Protein AF-A0A353B153-F1 (afdb_monomer)

Foldseek 3Di:
DVVLVVLLVVLVVCCVPDVVVSVVSVVVSVVVVCCVPVCVPVVVVVVVVVCVVCVVVVVVVVCCVVVCCCVVPVVVVVVVCVVVVNDPVPPPDDVDPDPDDDPDPDDPPVVVVPPD

Sequence (116 aa):
FSLAVLLALIGWALQAASPAAALVLWAVSTAQLAVYYLLPQSRILIIRGWQFVTYPIAWLVGHILFGGVFCLILLPISLVMRLIGYDPLRLRRGARTTNWQDRQKSRSVESYFRQY

Structure (mmCIF, N/CA/C/O backbone):
data_AF-A0A353B153-F1
#
_entry.id   AF-A0A353B153-F1
#
loop_
_atom_site.group_PDB
_atom_site.id
_atom_site.type_symbol
_atom_site.label_atom_id
_atom_site.label_alt_id
_atom_site.label_comp_id
_atom_site.label_asym_id
_atom_site.label_entity_id
_atom_site.label_seq_id
_atom_site.pdbx_PDB_ins_code
_atom_site.Cartn_x
_atom_site.Cartn_y
_atom_site.Cartn_z
_atom_site.occupancy
_atom_site.B_iso_or_equiv
_atom_site.auth_seq_id
_atom_site.auth_comp_id
_atom_site.auth_asym_id
_atom_site.auth_atom_id
_atom_site.pdbx_PDB_model_num
ATOM 1 N N . PHE A 1 1 ? 5.039 -10.737 -19.585 1.00 52.06 1 PHE A N 1
ATOM 2 C CA . PHE A 1 1 ? 4.023 -11.518 -20.319 1.00 52.06 1 PHE A CA 1
ATOM 3 C C . PHE A 1 1 ? 2.947 -10.631 -20.952 1.00 52.06 1 PHE A C 1
ATOM 5 O O . PHE A 1 1 ? 2.768 -10.733 -22.154 1.00 52.06 1 PHE A O 1
ATOM 12 N N . SER A 1 2 ? 2.308 -9.703 -20.225 1.00 63.50 2 SER A N 1
ATOM 13 C CA . SER A 1 2 ? 1.251 -8.818 -20.765 1.00 63.50 2 SER A CA 1
ATOM 14 C C . SER A 1 2 ? 1.679 -7.909 -21.934 1.00 63.50 2 SER A C 1
ATOM 16 O O . SER A 1 2 ? 0.951 -7.804 -22.914 1.00 63.50 2 SER A O 1
ATOM 18 N N . LEU A 1 3 ? 2.874 -7.305 -21.884 1.00 66.12 3 LEU A N 1
ATOM 19 C CA . LEU A 1 3 ? 3.362 -6.398 -22.941 1.00 66.12 3 LEU A CA 1
ATOM 20 C C . LEU A 1 3 ? 3.624 -7.112 -24.284 1.00 66.12 3 LEU A C 1
ATOM 22 O O . LEU A 1 3 ? 3.332 -6.570 -25.341 1.00 66.12 3 LEU A O 1
ATOM 26 N N . ALA A 1 4 ? 4.142 -8.344 -24.245 1.00 61.62 4 ALA A N 1
ATOM 27 C CA . ALA A 1 4 ? 4.434 -9.129 -25.448 1.00 61.62 4 ALA A CA 1
ATOM 28 C C . ALA A 1 4 ? 3.151 -9.585 -26.162 1.00 61.62 4 ALA A C 1
ATOM 30 O O . ALA A 1 4 ? 3.090 -9.576 -27.385 1.00 61.62 4 ALA A O 1
ATOM 31 N N . VAL A 1 5 ? 2.108 -9.923 -25.395 1.00 72.56 5 VAL A N 1
ATOM 32 C CA . VAL A 1 5 ? 0.787 -10.269 -25.943 1.00 72.56 5 VAL A CA 1
ATOM 33 C C . VAL A 1 5 ? 0.142 -9.051 -26.605 1.00 72.56 5 VAL A C 1
ATOM 35 O O . VAL A 1 5 ? -0.399 -9.167 -27.700 1.00 72.56 5 VAL A O 1
ATOM 38 N N . LEU A 1 6 ? 0.258 -7.870 -25.990 1.00 71.31 6 LEU A N 1
ATOM 39 C CA . LEU A 1 6 ? -0.282 -6.632 -26.554 1.00 71.31 6 LEU A CA 1
ATOM 40 C C . LEU A 1 6 ? 0.402 -6.261 -27.883 1.00 71.31 6 LEU A C 1
ATOM 42 O O . LEU A 1 6 ? -0.275 -5.940 -28.856 1.00 71.31 6 LEU A O 1
ATOM 46 N N . LEU A 1 7 ? 1.733 -6.371 -27.952 1.00 66.62 7 LEU A N 1
ATOM 47 C CA . LEU A 1 7 ? 2.500 -6.104 -29.175 1.00 66.62 7 LEU A CA 1
ATOM 48 C C . LEU A 1 7 ? 2.223 -7.131 -30.285 1.00 66.62 7 LEU A C 1
ATOM 50 O O . LEU A 1 7 ? 2.109 -6.744 -31.446 1.00 66.62 7 LEU A O 1
ATOM 54 N N . ALA A 1 8 ? 2.039 -8.410 -29.942 1.00 65.50 8 ALA A N 1
ATOM 55 C CA . ALA A 1 8 ? 1.674 -9.451 -30.906 1.00 65.50 8 ALA A CA 1
ATOM 56 C C . ALA A 1 8 ? 0.271 -9.232 -31.505 1.00 65.50 8 ALA A C 1
ATOM 58 O O . ALA A 1 8 ? 0.077 -9.411 -32.707 1.00 65.50 8 ALA A O 1
ATOM 59 N N . LEU A 1 9 ? -0.698 -8.788 -30.696 1.00 71.56 9 LEU A N 1
ATOM 60 C CA . LEU A 1 9 ? -2.052 -8.469 -31.165 1.00 71.56 9 LEU A CA 1
ATOM 61 C C . LEU A 1 9 ? -2.073 -7.234 -32.079 1.00 71.56 9 LEU A C 1
ATOM 63 O O . LEU A 1 9 ? -2.755 -7.241 -33.103 1.00 71.56 9 LEU A O 1
ATOM 67 N N . ILE A 1 10 ? -1.284 -6.204 -31.757 1.00 65.88 10 ILE A N 1
ATOM 68 C CA . ILE A 1 10 ? -1.123 -5.013 -32.608 1.00 65.88 10 ILE A CA 1
ATOM 69 C C . ILE A 1 10 ? -0.415 -5.377 -33.923 1.00 65.88 10 ILE A C 1
ATOM 71 O O . ILE A 1 10 ? -0.838 -4.941 -34.993 1.00 65.88 10 ILE A O 1
ATOM 75 N N . GLY A 1 11 ? 0.621 -6.221 -33.866 1.00 58.94 11 GLY A N 1
ATOM 76 C CA . GLY A 1 11 ? 1.316 -6.732 -35.049 1.00 58.94 11 GLY A CA 1
ATOM 77 C C . GLY A 1 11 ? 0.402 -7.545 -35.967 1.00 58.94 11 GLY A C 1
ATOM 78 O O . GLY A 1 11 ? 0.456 -7.369 -37.181 1.00 58.94 11 GLY A O 1
ATOM 79 N N . TRP A 1 12 ? -0.483 -8.374 -35.402 1.00 65.69 12 TRP A N 1
ATOM 80 C CA . TRP A 1 12 ? -1.498 -9.115 -36.159 1.00 65.69 12 TRP A CA 1
ATOM 81 C C . TRP A 1 12 ? -2.505 -8.184 -36.852 1.00 65.69 12 TRP A C 1
ATOM 83 O O . TRP A 1 12 ? -2.780 -8.362 -38.037 1.00 65.69 12 TRP A O 1
ATOM 93 N N . ALA A 1 13 ? -2.987 -7.151 -36.154 1.00 66.69 13 ALA A N 1
ATOM 94 C CA . ALA A 1 13 ? -3.940 -6.184 -36.702 1.00 66.69 13 ALA A CA 1
ATOM 95 C C . ALA A 1 13 ? -3.350 -5.307 -37.826 1.00 66.69 13 ALA A C 1
ATOM 97 O O . ALA A 1 13 ? -4.068 -4.911 -38.742 1.00 66.69 13 ALA A O 1
ATOM 98 N N . LEU A 1 14 ? -2.044 -5.017 -37.788 1.00 58.16 14 LEU A N 1
ATOM 99 C CA . LEU A 1 14 ? -1.373 -4.154 -38.770 1.00 58.16 14 LEU A CA 1
ATOM 100 C C . LEU A 1 14 ? -0.808 -4.902 -39.993 1.00 58.16 14 LEU A C 1
ATOM 102 O O . LEU A 1 14 ? -0.346 -4.246 -40.932 1.00 58.16 14 LEU A O 1
ATOM 106 N N . GLN A 1 15 ? -0.887 -6.242 -40.041 1.00 57.81 15 GLN A N 1
ATOM 107 C CA . GLN A 1 15 ? -0.393 -7.034 -41.184 1.00 57.81 15 GLN A CA 1
ATOM 108 C C . GLN A 1 15 ? -1.081 -6.685 -42.509 1.00 57.81 15 GLN A C 1
ATOM 110 O O . GLN A 1 15 ? -0.457 -6.778 -43.561 1.00 57.81 15 GLN A O 1
ATOM 115 N N . ALA A 1 16 ? -2.342 -6.246 -42.462 1.00 58.31 16 ALA A N 1
ATOM 116 C CA . ALA A 1 16 ? -3.097 -5.859 -43.652 1.00 58.31 16 ALA A CA 1
ATOM 117 C C . ALA A 1 16 ? -2.712 -4.471 -44.205 1.00 58.31 16 ALA A C 1
ATOM 119 O O . ALA A 1 16 ? -2.997 -4.184 -45.363 1.00 58.31 16 ALA A O 1
ATOM 120 N N . ALA A 1 17 ? -2.071 -3.612 -43.399 1.00 59.72 17 ALA A N 1
ATOM 121 C CA . ALA A 1 17 ? -1.784 -2.221 -43.762 1.00 59.72 17 ALA A CA 1
ATOM 122 C C . ALA A 1 17 ? -0.335 -1.997 -44.221 1.00 59.72 17 ALA A C 1
ATOM 124 O O . ALA A 1 17 ? -0.094 -1.217 -45.139 1.00 59.72 17 ALA A O 1
ATOM 125 N N . SER A 1 18 ? 0.648 -2.657 -43.595 1.00 64.69 18 SER A N 1
ATOM 126 C CA . SER A 1 18 ? 2.048 -2.565 -44.030 1.00 64.69 18 SER A CA 1
ATOM 127 C C . SER A 1 18 ? 2.878 -3.774 -43.561 1.00 64.69 18 SER A C 1
ATOM 129 O O . SER A 1 18 ? 3.181 -3.902 -42.371 1.00 64.69 18 SER A O 1
ATOM 131 N N . PRO A 1 19 ? 3.307 -4.664 -44.475 1.00 68.44 19 PRO A N 1
ATOM 132 C CA . PRO A 1 19 ? 3.999 -5.900 -44.101 1.00 68.44 19 PRO A CA 1
ATOM 133 C C . PRO A 1 19 ? 5.370 -5.639 -43.455 1.00 68.44 19 PRO A C 1
ATOM 135 O O . PRO A 1 19 ? 5.798 -6.395 -42.586 1.00 68.44 19 PRO A O 1
ATOM 138 N N . ALA A 1 20 ? 6.037 -4.534 -43.808 1.00 70.75 20 ALA A N 1
ATOM 139 C CA . ALA A 1 20 ? 7.321 -4.146 -43.224 1.00 70.75 20 ALA A CA 1
ATOM 140 C C . ALA A 1 20 ? 7.207 -3.752 -41.738 1.00 70.75 20 ALA A C 1
ATOM 142 O O . ALA A 1 20 ? 8.032 -4.170 -40.927 1.00 70.75 20 ALA A O 1
ATOM 143 N N . ALA A 1 21 ? 6.168 -3.000 -41.355 1.00 64.12 21 ALA A N 1
ATOM 144 C CA . ALA A 1 21 ? 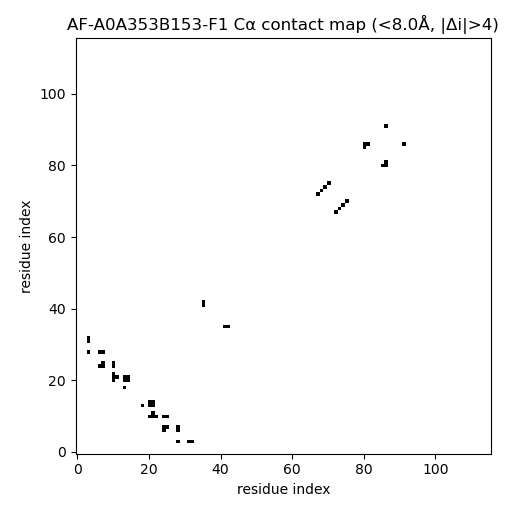5.951 -2.613 -39.960 1.00 64.12 21 ALA A CA 1
ATOM 145 C C . ALA A 1 21 ? 5.573 -3.824 -39.096 1.00 64.12 21 ALA A C 1
ATOM 147 O O . ALA A 1 21 ? 6.058 -3.961 -37.972 1.00 64.12 21 ALA A O 1
ATOM 148 N N . ALA A 1 22 ? 4.770 -4.743 -39.640 1.00 63.00 22 ALA A N 1
ATOM 149 C CA . ALA A 1 22 ? 4.447 -5.997 -38.973 1.00 63.00 22 ALA A CA 1
ATOM 150 C C . ALA A 1 22 ? 5.703 -6.838 -38.695 1.00 63.00 22 ALA A C 1
ATOM 152 O O . ALA A 1 22 ? 5.865 -7.341 -37.586 1.00 63.00 22 ALA A O 1
ATOM 153 N N . LEU A 1 23 ? 6.623 -6.948 -39.658 1.00 73.69 23 LEU A N 1
ATOM 154 C CA . LEU A 1 23 ? 7.845 -7.746 -39.514 1.00 73.69 23 LEU A CA 1
ATOM 155 C C . LEU A 1 23 ? 8.786 -7.172 -38.442 1.00 73.69 23 LEU A C 1
ATOM 157 O O . LEU A 1 23 ? 9.328 -7.926 -37.634 1.00 73.69 23 LEU A O 1
ATOM 161 N N . VAL A 1 24 ? 8.902 -5.842 -38.360 1.00 75.38 24 VAL A N 1
ATOM 162 C CA . VAL A 1 24 ? 9.634 -5.163 -37.275 1.00 75.38 24 VAL A CA 1
ATOM 163 C C . VAL A 1 24 ? 8.979 -5.435 -35.918 1.00 75.38 24 VAL A C 1
ATOM 165 O O . VAL A 1 24 ? 9.671 -5.783 -34.963 1.00 75.38 24 VAL A O 1
ATOM 168 N N . LEU A 1 25 ? 7.650 -5.349 -35.819 1.00 71.06 25 LEU A N 1
ATOM 169 C CA . LEU A 1 25 ? 6.925 -5.619 -34.572 1.00 71.06 25 LEU A CA 1
ATOM 170 C C . LEU A 1 25 ? 7.035 -7.088 -34.127 1.00 71.06 25 LEU A C 1
ATOM 172 O O . LEU A 1 25 ?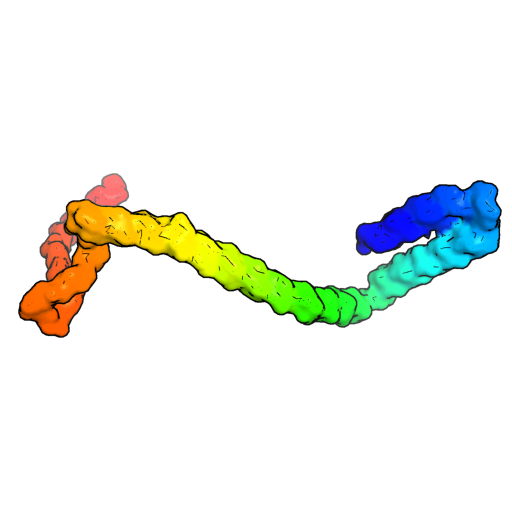 7.201 -7.357 -32.933 1.00 71.06 25 LEU A O 1
ATOM 176 N N . TRP A 1 26 ? 7.010 -8.036 -35.067 1.00 74.69 26 TRP A N 1
ATOM 177 C CA . TRP A 1 26 ? 7.264 -9.454 -34.799 1.00 74.69 26 TRP A CA 1
ATOM 178 C C . TRP A 1 26 ? 8.706 -9.695 -34.347 1.00 74.69 26 TRP A C 1
ATOM 180 O O . TRP A 1 26 ? 8.920 -10.390 -33.350 1.00 74.69 26 TRP A O 1
ATOM 190 N N . ALA A 1 27 ? 9.693 -9.082 -35.005 1.00 77.81 27 ALA A N 1
ATOM 191 C CA . ALA A 1 27 ? 11.098 -9.192 -34.619 1.00 77.81 27 ALA A CA 1
ATOM 192 C C . ALA A 1 27 ? 11.341 -8.637 -33.208 1.00 77.81 27 ALA A C 1
ATOM 194 O O . ALA A 1 27 ? 11.971 -9.301 -32.386 1.00 77.81 27 ALA A O 1
ATOM 195 N N . VAL A 1 28 ? 10.764 -7.475 -32.887 1.00 74.88 28 VAL A N 1
ATOM 196 C CA . VAL A 1 28 ? 10.854 -6.854 -31.556 1.00 74.88 28 VAL A CA 1
ATOM 197 C C . VAL A 1 28 ? 10.169 -7.717 -30.494 1.00 74.88 28 VAL A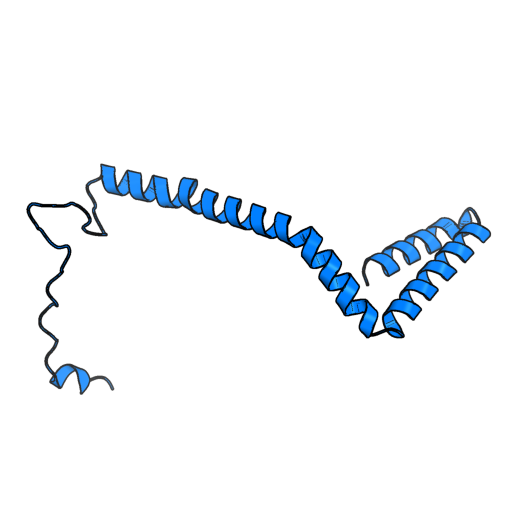 C 1
ATOM 199 O O . VAL A 1 28 ? 10.742 -7.945 -29.431 1.00 74.88 28 VAL A O 1
ATOM 202 N N . SER A 1 29 ? 8.986 -8.264 -30.782 1.00 69.44 29 SER A N 1
ATOM 203 C CA . SER A 1 29 ? 8.256 -9.129 -29.841 1.00 69.44 29 SER A CA 1
ATOM 204 C C . SER A 1 29 ? 9.003 -10.436 -29.557 1.00 69.44 29 SER A C 1
ATOM 206 O O . SER A 1 29 ? 9.082 -10.879 -28.408 1.00 69.44 29 SER A O 1
ATOM 208 N N . THR A 1 30 ? 9.602 -11.029 -30.590 1.00 74.31 30 THR A N 1
ATOM 209 C CA . THR A 1 30 ? 10.366 -12.278 -30.474 1.00 74.31 30 THR A CA 1
ATOM 210 C C . THR A 1 30 ? 11.701 -12.044 -29.770 1.00 74.31 30 THR A C 1
ATOM 212 O O . THR A 1 30 ? 12.064 -12.813 -28.883 1.00 74.31 30 THR A O 1
ATOM 215 N N . ALA A 1 31 ? 12.395 -10.945 -30.080 1.00 76.88 31 ALA A N 1
ATOM 216 C CA . ALA A 1 31 ? 13.620 -10.545 -29.391 1.00 76.88 31 ALA A CA 1
ATOM 217 C C . ALA A 1 31 ? 13.362 -10.254 -27.905 1.00 76.88 31 ALA A C 1
ATOM 219 O O . ALA A 1 31 ? 14.110 -10.718 -27.049 1.00 76.88 31 ALA A O 1
ATOM 220 N N . GLN A 1 32 ? 12.262 -9.571 -27.578 1.00 67.50 32 GLN A N 1
ATOM 221 C CA . GLN A 1 32 ? 11.838 -9.325 -26.199 1.00 67.50 32 GLN A CA 1
ATOM 222 C C . GLN A 1 32 ? 11.576 -10.639 -25.445 1.00 67.50 32 GLN A C 1
ATOM 224 O O . GLN A 1 32 ? 12.006 -10.793 -24.300 1.00 67.50 32 GLN A O 1
ATOM 229 N N . LEU A 1 33 ? 10.891 -11.601 -26.075 1.00 70.50 33 LEU A N 1
ATOM 230 C CA . LEU A 1 33 ? 10.613 -12.910 -25.481 1.00 70.50 33 LEU A CA 1
ATOM 231 C C . LEU A 1 33 ? 11.898 -13.733 -25.303 1.00 70.50 33 LEU A C 1
ATOM 233 O O . LEU A 1 33 ? 12.089 -14.347 -24.254 1.00 70.50 33 LEU A O 1
ATOM 237 N N . ALA A 1 34 ? 12.804 -13.691 -26.280 1.00 72.38 34 ALA A N 1
ATOM 238 C CA . ALA A 1 34 ? 14.103 -14.350 -26.216 1.00 72.38 34 ALA A CA 1
ATOM 239 C C . ALA A 1 34 ? 14.981 -13.756 -25.105 1.00 72.38 34 ALA A C 1
ATOM 241 O O . ALA A 1 34 ? 15.492 -14.499 -24.275 1.00 72.38 34 ALA A O 1
ATOM 242 N N . VAL A 1 35 ? 15.081 -12.429 -25.003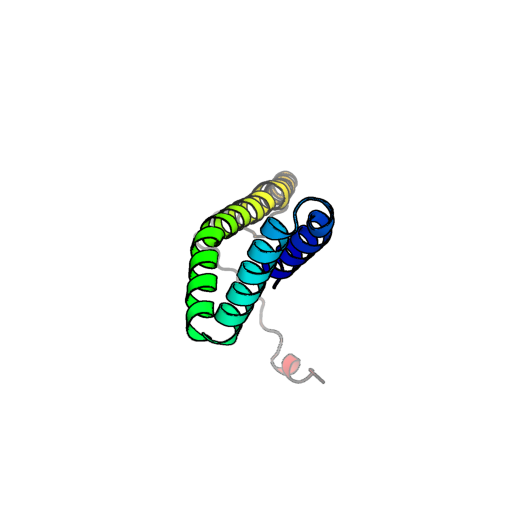 1.00 69.00 35 VAL A N 1
ATOM 243 C CA . VAL A 1 35 ? 15.784 -11.740 -23.905 1.00 69.00 35 VAL A CA 1
ATOM 244 C C . VAL A 1 35 ? 15.162 -12.093 -22.552 1.00 69.00 35 VAL A C 1
ATOM 246 O O . VAL A 1 35 ? 15.882 -12.347 -21.585 1.00 69.00 35 VAL A O 1
ATOM 249 N N . TYR A 1 36 ? 13.831 -12.178 -22.481 1.00 67.12 36 TYR A N 1
ATOM 250 C CA . TYR A 1 36 ? 13.119 -12.571 -21.268 1.00 67.12 36 TYR A CA 1
ATOM 251 C C . TYR A 1 36 ? 13.403 -14.025 -20.859 1.00 67.12 36 TYR A C 1
ATOM 253 O O . TYR A 1 36 ? 13.534 -14.301 -19.665 1.00 67.12 36 TYR A O 1
ATOM 261 N N . TYR A 1 37 ? 13.501 -14.965 -21.805 1.00 68.06 37 TYR A N 1
ATOM 262 C CA . TYR A 1 37 ? 13.747 -16.387 -21.524 1.00 68.06 37 TYR A CA 1
ATOM 263 C C . TYR A 1 37 ? 15.226 -16.750 -21.344 1.00 68.06 37 TYR A C 1
ATOM 265 O O . TYR A 1 37 ? 15.528 -17.573 -20.483 1.00 68.06 37 TYR A O 1
ATOM 273 N N . LEU A 1 38 ? 16.134 -16.125 -22.094 1.00 69.88 38 LEU A N 1
ATOM 274 C CA . LEU A 1 38 ? 17.553 -16.494 -22.145 1.00 69.88 38 LEU A CA 1
ATOM 275 C C . LEU A 1 38 ? 18.407 -15.801 -21.077 1.00 69.88 38 LEU A C 1
ATOM 277 O O . LEU A 1 38 ? 19.458 -16.321 -20.714 1.00 69.88 38 LEU A O 1
ATOM 281 N N . LEU A 1 39 ? 17.966 -14.660 -20.536 1.00 64.94 39 LEU A N 1
ATOM 282 C CA . LEU A 1 39 ? 18.693 -13.928 -19.495 1.00 64.94 39 LEU A CA 1
ATOM 283 C C . LEU A 1 39 ? 17.908 -13.946 -18.171 1.00 64.94 39 LEU A C 1
ATOM 285 O O . LEU A 1 39 ? 17.208 -12.987 -17.847 1.00 64.94 39 LEU A O 1
ATOM 289 N N . PRO A 1 40 ? 18.019 -15.009 -17.349 1.00 63.59 40 PRO A N 1
ATOM 290 C CA . PRO A 1 40 ? 17.316 -15.089 -16.065 1.00 63.59 40 PRO A CA 1
ATOM 291 C C . PRO A 1 40 ? 17.737 -13.983 -15.079 1.00 63.59 40 PRO A C 1
ATOM 293 O O . PRO A 1 40 ? 16.937 -13.575 -14.239 1.00 63.59 40 PRO A O 1
ATOM 296 N N . GLN A 1 41 ? 18.954 -13.442 -15.214 1.00 65.94 41 GLN A N 1
ATOM 297 C CA . GLN A 1 41 ? 19.472 -12.364 -14.363 1.00 65.94 41 GLN A CA 1
ATOM 298 C C . GLN A 1 41 ? 18.839 -10.986 -14.645 1.00 65.94 41 GLN A C 1
ATOM 300 O O . GLN A 1 41 ? 18.699 -10.185 -13.719 1.00 65.94 41 GLN A O 1
ATOM 305 N N . SER A 1 42 ? 18.386 -10.700 -15.875 1.00 65.56 42 SER A N 1
ATOM 306 C CA . SER A 1 42 ? 17.784 -9.396 -16.221 1.00 65.56 42 SER A CA 1
ATOM 307 C C . SER A 1 42 ? 16.385 -9.214 -15.618 1.00 65.56 42 SER A C 1
ATOM 309 O O . SER A 1 42 ? 15.961 -8.092 -15.330 1.00 65.56 42 SER A O 1
ATOM 311 N N . ARG A 1 43 ? 15.688 -10.323 -15.336 1.00 70.25 43 ARG A N 1
ATOM 312 C CA . ARG A 1 43 ? 14.348 -10.336 -14.727 1.00 70.25 43 ARG A CA 1
ATOM 313 C C . ARG A 1 43 ? 14.329 -9.646 -13.366 1.00 70.25 43 ARG A C 1
ATOM 315 O O . ARG A 1 43 ? 13.411 -8.884 -13.078 1.00 70.25 43 ARG A O 1
ATOM 322 N N . ILE A 1 44 ? 15.356 -9.884 -12.548 1.00 75.81 44 ILE A N 1
ATOM 323 C CA . ILE A 1 44 ? 15.454 -9.318 -11.198 1.00 75.81 44 ILE A CA 1
ATOM 324 C C . ILE A 1 44 ? 15.636 -7.799 -11.263 1.00 75.81 44 ILE A C 1
ATOM 326 O O . ILE A 1 44 ? 15.010 -7.086 -10.486 1.00 75.81 44 ILE A O 1
ATOM 330 N N . LEU A 1 45 ? 16.438 -7.290 -12.201 1.00 77.69 45 LEU A N 1
ATOM 331 C CA . LEU A 1 45 ? 16.660 -5.849 -12.356 1.00 77.69 45 LEU A CA 1
ATOM 332 C C . LEU A 1 45 ? 15.404 -5.123 -12.841 1.00 77.69 45 LEU A C 1
ATOM 334 O O . LEU A 1 45 ? 15.062 -4.078 -12.297 1.00 77.69 45 LEU A O 1
ATOM 338 N N . ILE A 1 46 ? 14.684 -5.702 -13.804 1.00 79.69 46 ILE A N 1
ATOM 339 C CA . ILE A 1 46 ? 13.428 -5.133 -14.312 1.00 79.69 46 ILE A CA 1
ATOM 340 C C . ILE A 1 46 ? 12.375 -5.090 -13.203 1.00 79.69 46 ILE A C 1
ATOM 342 O O . ILE A 1 46 ? 11.736 -4.059 -12.998 1.00 79.69 46 ILE A O 1
ATOM 346 N N . ILE A 1 47 ? 12.220 -6.186 -12.453 1.00 83.12 47 ILE A N 1
ATOM 347 C CA . ILE A 1 47 ? 11.272 -6.241 -11.335 1.00 83.12 47 ILE A CA 1
ATOM 348 C C . ILE A 1 47 ? 11.668 -5.235 -10.256 1.00 83.12 47 ILE A C 1
ATOM 350 O O . ILE A 1 47 ? 10.809 -4.493 -9.795 1.00 83.12 47 ILE A O 1
ATOM 354 N N . ARG A 1 48 ? 12.950 -5.152 -9.889 1.00 85.06 48 ARG A N 1
ATOM 355 C CA . ARG A 1 48 ? 13.428 -4.188 -8.886 1.00 85.06 48 ARG A CA 1
ATOM 356 C C . ARG A 1 48 ? 13.238 -2.742 -9.332 1.00 85.06 48 ARG A C 1
ATOM 358 O O . ARG A 1 48 ? 12.802 -1.927 -8.529 1.00 85.06 48 ARG A O 1
ATOM 365 N N . GLY A 1 49 ? 13.514 -2.429 -10.597 1.00 88.06 49 GLY A N 1
ATOM 366 C CA . GLY A 1 49 ? 13.268 -1.101 -11.160 1.00 88.06 49 GLY A CA 1
ATOM 367 C C . GLY A 1 49 ? 11.784 -0.744 -11.119 1.00 88.06 49 GLY A C 1
ATOM 368 O O . GLY A 1 49 ? 11.412 0.331 -10.655 1.00 88.06 49 GLY A O 1
ATOM 369 N N . TRP A 1 50 ? 10.919 -1.682 -11.505 1.00 87.69 50 TRP A N 1
ATOM 370 C CA . TRP A 1 50 ? 9.473 -1.497 -11.424 1.00 87.69 50 TRP A CA 1
ATOM 371 C C . TRP A 1 50 ? 8.977 -1.344 -9.982 1.00 87.69 50 TRP A C 1
ATOM 373 O O . TRP A 1 50 ? 8.160 -0.473 -9.690 1.00 87.69 50 TRP A O 1
ATOM 383 N N . GLN A 1 51 ? 9.500 -2.148 -9.056 1.00 90.19 51 GLN A N 1
ATOM 384 C CA . GLN A 1 51 ? 9.207 -2.036 -7.628 1.00 90.19 51 GLN A CA 1
ATOM 385 C C . GLN A 1 51 ? 9.632 -0.678 -7.078 1.00 90.19 51 GLN A C 1
ATOM 387 O O . GLN A 1 51 ? 8.862 -0.070 -6.350 1.00 90.19 51 GLN A O 1
ATOM 392 N N . PHE A 1 52 ? 10.79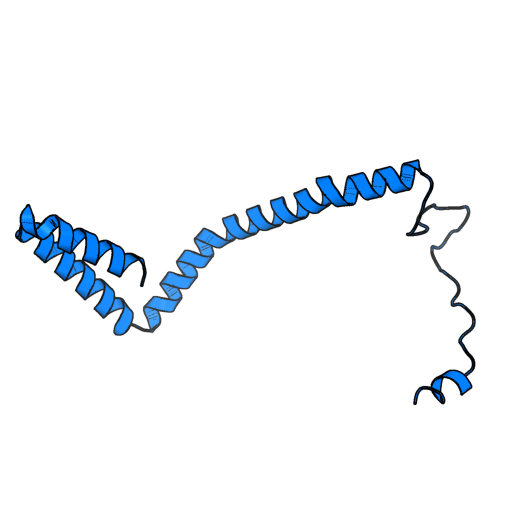5 -0.159 -7.467 1.00 92.81 52 PHE A N 1
ATOM 393 C CA . PHE A 1 52 ? 11.254 1.161 -7.040 1.00 92.81 52 PHE A CA 1
ATOM 394 C C . PHE A 1 52 ? 10.310 2.285 -7.491 1.00 92.81 52 PHE A C 1
ATOM 396 O O . PHE A 1 52 ? 9.991 3.174 -6.706 1.00 92.81 52 PHE A O 1
ATOM 403 N N . VAL A 1 53 ? 9.808 2.218 -8.728 1.00 92.69 53 VAL A N 1
ATOM 404 C CA . VAL A 1 53 ? 8.870 3.217 -9.272 1.00 92.69 53 VAL A CA 1
ATOM 405 C C . VAL A 1 53 ? 7.481 3.100 -8.640 1.00 92.69 53 VAL A C 1
ATOM 407 O O . VAL A 1 53 ? 6.845 4.106 -8.335 1.00 92.69 53 VAL A O 1
ATOM 410 N N . THR A 1 54 ? 6.996 1.877 -8.429 1.00 93.75 54 THR A N 1
ATOM 411 C CA . THR A 1 54 ? 5.660 1.624 -7.861 1.00 93.75 54 THR A CA 1
ATOM 412 C C . THR A 1 54 ? 5.605 1.765 -6.341 1.00 93.75 54 THR A C 1
ATOM 414 O O . THR A 1 54 ? 4.541 2.054 -5.796 1.00 93.75 54 THR A O 1
ATOM 417 N N . TYR A 1 55 ? 6.733 1.614 -5.646 1.00 95.06 55 TYR A N 1
ATOM 418 C CA . TYR A 1 55 ? 6.833 1.734 -4.193 1.00 95.06 55 TYR A CA 1
ATOM 419 C C . TYR A 1 55 ? 6.254 3.042 -3.627 1.00 95.06 55 TYR A C 1
ATOM 421 O O . TYR A 1 55 ? 5.408 2.950 -2.738 1.00 95.06 55 TYR A O 1
ATOM 429 N N . PRO A 1 56 ? 6.615 4.249 -4.112 1.00 95.69 56 PRO A N 1
ATOM 430 C CA . PRO A 1 56 ? 6.052 5.492 -3.582 1.00 95.69 56 PRO A CA 1
ATOM 431 C C . PRO A 1 56 ? 4.533 5.582 -3.777 1.00 95.69 56 PRO A C 1
ATOM 433 O O . PRO A 1 56 ? 3.841 6.123 -2.918 1.00 95.69 56 PRO A O 1
ATOM 436 N N . ILE A 1 57 ? 3.999 5.004 -4.857 1.00 95.25 57 ILE A N 1
ATOM 437 C CA . ILE A 1 57 ? 2.552 4.940 -5.103 1.00 95.25 57 ILE A CA 1
ATOM 438 C C . ILE A 1 57 ? 1.894 4.027 -4.068 1.00 95.25 57 ILE A C 1
ATOM 440 O O . ILE A 1 57 ? 0.926 4.424 -3.425 1.00 95.25 57 ILE A O 1
ATOM 444 N N . ALA A 1 58 ? 2.437 2.824 -3.869 1.00 94.00 58 ALA A N 1
ATOM 445 C CA . ALA A 1 58 ? 1.927 1.882 -2.878 1.00 94.00 58 ALA A CA 1
ATOM 446 C C . ALA A 1 58 ? 1.999 2.459 -1.455 1.00 94.00 58 ALA A C 1
ATOM 448 O O . ALA A 1 58 ? 1.043 2.337 -0.688 1.00 94.00 58 ALA A O 1
ATOM 449 N N . TRP A 1 59 ? 3.099 3.141 -1.124 1.00 97.25 59 TRP A N 1
ATOM 450 C CA . TRP A 1 59 ? 3.273 3.853 0.138 1.00 97.25 59 TRP A CA 1
ATOM 451 C C . TRP A 1 59 ? 2.197 4.927 0.318 1.00 97.25 59 TRP A C 1
ATOM 453 O O . TRP A 1 59 ? 1.505 4.925 1.337 1.00 97.25 59 TRP A O 1
ATOM 463 N N . LEU A 1 60 ? 2.000 5.791 -0.680 1.00 97.81 60 LEU A N 1
ATOM 464 C CA . LEU A 1 60 ? 1.020 6.874 -0.628 1.00 97.81 60 LEU A CA 1
ATOM 465 C C . LEU A 1 60 ? -0.406 6.334 -0.482 1.00 97.81 60 LEU A C 1
ATOM 467 O O . LEU A 1 60 ? -1.144 6.766 0.401 1.00 97.81 60 LEU A O 1
ATOM 471 N N . VAL A 1 61 ? -0.776 5.353 -1.307 1.00 97.38 61 VAL A N 1
ATOM 472 C CA . VAL A 1 61 ? -2.093 4.707 -1.262 1.00 97.38 61 VAL A CA 1
ATOM 473 C C . VAL A 1 61 ? -2.325 4.052 0.095 1.00 97.38 61 VAL A C 1
ATOM 475 O O . VAL A 1 61 ? -3.396 4.230 0.666 1.00 97.38 61 VAL A O 1
ATOM 478 N N . GLY A 1 62 ? -1.323 3.362 0.648 1.00 96.38 62 GLY A N 1
ATOM 479 C CA . GLY A 1 62 ? -1.401 2.783 1.987 1.00 96.38 62 GLY A CA 1
ATOM 480 C C . GLY A 1 62 ? -1.673 3.841 3.057 1.00 96.38 62 GLY A C 1
ATOM 481 O O . GLY A 1 62 ? -2.601 3.687 3.848 1.00 96.38 62 GLY A O 1
ATOM 482 N N . HIS A 1 63 ? -0.929 4.949 3.049 1.00 96.44 63 HIS A N 1
ATOM 483 C CA . HIS A 1 63 ? -1.112 6.029 4.027 1.00 96.44 63 HIS A CA 1
ATOM 484 C C . HIS A 1 63 ? -2.475 6.708 3.893 1.00 96.44 63 HIS A C 1
ATOM 486 O O . HIS A 1 63 ? -3.115 6.990 4.904 1.00 96.44 63 HIS A O 1
ATOM 492 N N . ILE A 1 64 ? -2.949 6.927 2.665 1.00 98.06 64 ILE A N 1
ATOM 493 C CA . ILE A 1 64 ? -4.272 7.508 2.417 1.00 98.06 64 ILE A CA 1
ATOM 494 C C . ILE A 1 64 ? -5.378 6.549 2.863 1.00 98.06 64 ILE A C 1
ATOM 496 O O . ILE A 1 64 ? -6.327 6.989 3.503 1.00 98.06 64 ILE A O 1
ATOM 500 N N . LEU A 1 65 ? -5.263 5.249 2.577 1.00 97.88 65 LEU A N 1
ATOM 501 C CA . LEU A 1 65 ? -6.246 4.251 3.006 1.00 97.88 65 LEU A CA 1
ATOM 502 C C . LEU A 1 65 ? -6.307 4.147 4.527 1.00 97.88 65 LEU A C 1
ATOM 504 O O . LEU A 1 65 ? -7.384 4.291 5.101 1.00 97.88 65 LEU A O 1
ATOM 508 N N . PHE A 1 66 ? -5.168 3.936 5.189 1.00 97.62 66 PHE A N 1
ATOM 509 C CA . PHE A 1 66 ? -5.135 3.815 6.646 1.00 97.62 66 PHE A CA 1
ATOM 510 C C . PHE A 1 66 ? -5.531 5.122 7.336 1.00 97.62 66 PHE A C 1
ATOM 512 O O . PHE A 1 66 ? -6.323 5.095 8.277 1.00 97.62 66 PHE A O 1
ATOM 519 N N . GLY A 1 67 ? -5.049 6.265 6.842 1.00 97.38 67 GLY A N 1
ATOM 520 C CA . GLY A 1 67 ? -5.443 7.582 7.337 1.00 97.38 67 GLY A CA 1
ATOM 521 C C . GLY A 1 67 ? -6.930 7.859 7.122 1.00 97.38 67 GLY A C 1
ATOM 522 O O . GLY A 1 67 ? -7.604 8.333 8.030 1.00 97.38 67 GLY A O 1
ATOM 523 N N . GLY A 1 68 ? -7.470 7.493 5.960 1.00 97.94 68 GLY A N 1
ATOM 524 C CA . GLY A 1 68 ? -8.887 7.619 5.632 1.00 97.94 68 GLY A CA 1
ATOM 525 C C . GLY A 1 68 ? -9.765 6.748 6.524 1.00 97.94 68 GLY A C 1
ATOM 526 O O . GLY A 1 68 ? -10.707 7.254 7.123 1.00 97.94 68 GLY A O 1
ATOM 527 N N . VAL A 1 69 ? -9.430 5.467 6.691 1.00 97.75 69 VAL A N 1
ATOM 528 C CA . VAL A 1 69 ? -10.142 4.561 7.611 1.00 97.75 69 VAL A CA 1
ATOM 529 C C . VAL A 1 69 ? -10.094 5.099 9.040 1.00 97.75 69 VAL A C 1
ATOM 531 O O . VAL A 1 69 ? -11.120 5.141 9.722 1.00 97.75 69 VAL A O 1
ATOM 534 N N . PHE A 1 70 ? -8.931 5.562 9.498 1.00 96.25 70 PHE A N 1
ATOM 535 C CA . PHE A 1 70 ? -8.810 6.143 10.828 1.00 96.25 70 PHE A CA 1
ATOM 536 C C . PHE A 1 70 ? -9.685 7.394 10.981 1.00 96.25 70 PHE A C 1
ATOM 538 O O . PHE A 1 70 ? -10.495 7.459 11.899 1.00 96.25 70 PHE A O 1
ATOM 545 N N . CYS A 1 71 ? -9.576 8.364 10.075 1.00 96.19 71 CYS A N 1
ATOM 546 C CA . CYS A 1 71 ? -10.256 9.652 10.199 1.00 96.19 71 CYS A CA 1
ATOM 547 C C . CYS A 1 71 ? -11.758 9.599 9.891 1.00 96.19 71 CYS A C 1
ATOM 549 O O . CYS A 1 71 ? -12.515 10.355 10.492 1.00 96.19 71 CYS A O 1
ATOM 551 N N . LEU A 1 72 ? -12.199 8.749 8.962 1.00 97.12 72 LEU A N 1
ATOM 552 C CA . LEU A 1 72 ? -13.594 8.703 8.501 1.00 97.12 72 LEU A CA 1
ATOM 553 C C . LEU A 1 72 ? -14.424 7.62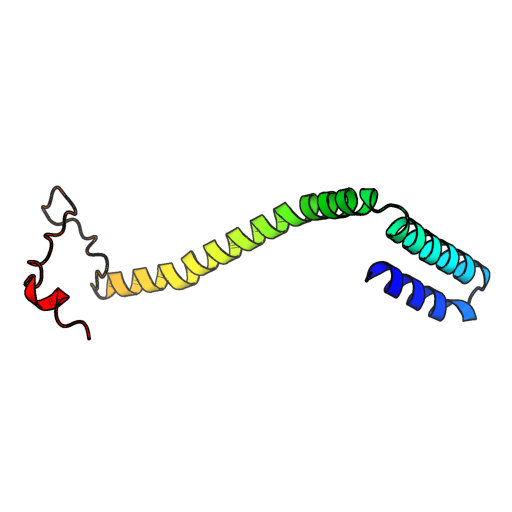1 9.182 1.00 97.12 72 LEU A C 1
ATOM 555 O O . LEU A 1 72 ? -15.647 7.710 9.172 1.00 97.12 72 LEU A O 1
ATOM 559 N N . ILE A 1 73 ? -13.788 6.598 9.755 1.00 95.88 73 ILE A N 1
ATOM 560 C CA . ILE A 1 73 ? -14.498 5.497 10.414 1.00 95.88 73 ILE A CA 1
ATOM 561 C C . ILE A 1 73 ? -14.169 5.505 11.902 1.00 95.88 73 ILE A C 1
ATOM 563 O O . ILE A 1 73 ? -15.043 5.748 12.731 1.00 95.88 73 ILE A O 1
ATOM 567 N N . LEU A 1 74 ? -12.903 5.293 12.264 1.00 95.19 74 LEU A N 1
ATOM 568 C CA . LEU A 1 74 ? -12.535 5.100 13.671 1.00 95.19 74 LEU A CA 1
ATOM 569 C C . LEU A 1 74 ? -12.711 6.371 14.511 1.00 95.19 74 LEU A C 1
ATOM 571 O O . LEU A 1 74 ? -13.206 6.305 15.638 1.00 95.19 74 LEU A O 1
ATOM 575 N N . LEU A 1 75 ? -12.334 7.528 13.972 1.00 94.25 75 LEU A N 1
ATOM 576 C CA . LEU A 1 75 ? -12.410 8.818 14.649 1.00 94.25 75 LEU A CA 1
ATOM 577 C C . LEU A 1 75 ? -13.858 9.261 14.913 1.00 94.25 75 LEU A C 1
ATOM 579 O O . LEU A 1 75 ? -14.140 9.586 16.068 1.00 94.25 75 LEU A O 1
ATOM 583 N N . PRO A 1 76 ? -14.803 9.236 13.950 1.00 94.00 76 PRO A N 1
ATOM 584 C CA . PRO A 1 76 ? -16.191 9.578 14.246 1.00 94.00 76 PRO A CA 1
ATOM 585 C C . PRO A 1 76 ? -16.849 8.568 15.182 1.00 94.00 76 PRO A C 1
ATOM 587 O O . PRO A 1 76 ? -17.578 8.990 16.075 1.00 94.00 76 PRO A O 1
ATOM 590 N N . ILE A 1 77 ? -16.546 7.268 15.068 1.00 94.06 77 ILE A N 1
ATOM 591 C CA . ILE A 1 77 ? -17.024 6.266 16.036 1.00 94.06 77 ILE A CA 1
ATOM 592 C C . ILE A 1 77 ? -16.547 6.632 17.446 1.00 94.06 77 ILE A C 1
ATOM 594 O O . ILE A 1 77 ? -17.352 6.734 18.372 1.00 94.06 77 ILE A O 1
ATOM 598 N N . SER A 1 78 ? -15.253 6.913 17.599 1.00 90.31 78 SER A N 1
ATOM 599 C CA . SER A 1 78 ? -14.668 7.320 18.881 1.00 90.31 78 SER A CA 1
ATOM 600 C C . SER A 1 78 ? -15.285 8.617 19.414 1.00 90.31 78 SER A C 1
ATOM 602 O O . SER A 1 78 ? -15.519 8.746 20.618 1.00 90.31 78 SER A O 1
ATOM 604 N N . LEU A 1 79 ? -15.582 9.576 18.531 1.00 91.06 79 LEU A N 1
ATOM 605 C CA . LEU A 1 79 ? -16.220 10.839 18.893 1.00 91.06 79 LEU A CA 1
ATOM 606 C C . LEU A 1 79 ? -17.661 10.626 19.372 1.00 91.06 79 LEU A C 1
ATOM 608 O O . LEU A 1 79 ? -18.029 11.154 20.418 1.00 91.06 79 LEU A O 1
ATOM 612 N N . VAL A 1 80 ? -18.452 9.815 18.666 1.00 93.06 80 VAL A N 1
ATOM 613 C CA . VAL A 1 80 ? -19.824 9.459 19.063 1.00 93.06 80 VAL A CA 1
ATOM 614 C C . VAL A 1 80 ? -19.826 8.740 20.412 1.00 93.06 80 VAL A C 1
ATOM 616 O O . VAL A 1 80 ? -20.585 9.114 21.304 1.00 93.06 80 VAL A O 1
ATOM 619 N N . MET A 1 81 ? -18.927 7.772 20.617 1.00 90.38 81 MET A N 1
ATOM 620 C CA . MET A 1 81 ? -18.780 7.081 21.906 1.00 90.38 81 MET A CA 1
ATOM 621 C C . MET A 1 81 ? -18.445 8.065 23.034 1.00 90.38 81 MET A C 1
ATOM 623 O O . MET A 1 81 ? -19.053 8.012 24.106 1.00 90.38 81 MET A O 1
ATOM 627 N N . ARG A 1 82 ? -17.548 9.026 22.771 1.00 86.38 82 ARG A N 1
ATOM 628 C CA . ARG A 1 82 ? -17.199 10.085 23.725 1.00 86.38 82 ARG A CA 1
ATOM 629 C C . ARG A 1 82 ? -18.392 10.986 24.056 1.00 86.38 82 ARG A C 1
ATOM 631 O O . ARG A 1 82 ? -18.550 11.325 25.228 1.00 86.38 82 ARG A O 1
ATOM 638 N N . LEU A 1 83 ? -19.213 11.349 23.066 1.00 88.62 83 LEU A N 1
ATOM 639 C CA . LEU A 1 83 ? -20.421 12.164 23.256 1.00 88.62 83 LEU A CA 1
ATOM 640 C C . LEU A 1 83 ? -21.489 11.431 24.081 1.00 88.62 83 LEU A C 1
ATOM 642 O O . LEU A 1 83 ? -22.100 12.039 24.952 1.00 88.62 83 LEU A O 1
ATOM 646 N N . ILE A 1 84 ? -21.658 10.123 23.872 1.00 91.75 84 ILE A N 1
ATOM 647 C CA . ILE A 1 84 ? -22.585 9.273 24.647 1.00 91.75 84 ILE A CA 1
ATOM 648 C C . ILE A 1 84 ? -22.039 8.983 26.064 1.00 91.75 84 ILE A C 1
ATOM 650 O O . ILE A 1 84 ? -22.738 8.460 26.927 1.00 91.75 84 ILE A O 1
ATOM 654 N N . GLY A 1 85 ? -20.783 9.346 26.345 1.00 82.44 85 GLY A N 1
ATOM 655 C CA . GLY A 1 85 ? -20.137 9.107 27.636 1.00 82.44 85 GLY A CA 1
ATOM 656 C C . GLY A 1 85 ? -19.614 7.680 27.813 1.00 82.44 85 GLY A C 1
ATOM 657 O O . GLY A 1 85 ? -19.148 7.336 28.899 1.00 82.44 85 GLY A O 1
ATOM 658 N N . TYR A 1 86 ? -19.638 6.871 26.754 1.00 81.31 86 TYR A N 1
ATOM 659 C CA . TYR A 1 86 ? -19.091 5.524 26.750 1.00 81.31 86 TYR A CA 1
ATOM 660 C C . TYR A 1 86 ? -17.567 5.585 26.572 1.00 81.31 86 TYR A C 1
ATOM 662 O O . TYR A 1 86 ? -17.060 5.994 25.529 1.00 81.31 86 TYR A O 1
ATOM 670 N N . ASP A 1 87 ? -16.830 5.204 27.617 1.00 81.06 87 ASP A N 1
ATOM 671 C CA . ASP A 1 87 ? -15.362 5.183 27.643 1.00 81.06 87 ASP A CA 1
ATOM 672 C C . ASP A 1 87 ? -14.854 3.729 27.703 1.00 81.06 87 ASP A C 1
ATOM 674 O O . ASP A 1 87 ? -14.517 3.233 28.784 1.00 81.06 87 ASP A O 1
ATOM 678 N N . PRO A 1 88 ? -14.824 3.005 26.565 1.00 72.62 88 PRO A N 1
ATOM 679 C CA . PRO A 1 88 ? -14.429 1.593 26.532 1.00 72.62 88 PRO A CA 1
ATOM 680 C C . PRO A 1 88 ? -12.970 1.385 26.948 1.00 72.62 88 PRO A C 1
ATOM 682 O O . PRO A 1 88 ? -12.628 0.363 27.538 1.00 72.62 88 PRO A O 1
ATOM 685 N N . LEU A 1 89 ? -12.110 2.363 26.658 1.00 72.44 89 LEU A N 1
ATOM 686 C CA . LEU A 1 89 ? -10.683 2.307 26.959 1.00 72.44 89 LEU A CA 1
ATOM 687 C C . LEU A 1 89 ? -10.371 2.816 28.376 1.00 72.44 89 LEU A C 1
ATOM 689 O O . LEU A 1 89 ? -9.221 2.730 28.803 1.00 72.44 89 LEU A O 1
ATOM 693 N N . ARG A 1 90 ? -11.382 3.309 29.113 1.00 72.81 90 ARG A N 1
ATOM 694 C CA . ARG A 1 90 ? -11.263 3.865 30.473 1.00 72.81 90 ARG A CA 1
ATOM 695 C C . ARG A 1 90 ? -10.141 4.905 30.571 1.00 72.81 90 ARG A C 1
ATOM 697 O O . ARG A 1 90 ? -9.404 4.945 31.555 1.00 72.81 90 ARG A O 1
ATOM 704 N N . LEU A 1 91 ? -9.988 5.717 29.524 1.00 73.25 91 LEU A N 1
ATOM 705 C CA . LEU A 1 91 ? -8.898 6.690 29.389 1.00 73.25 91 LEU A CA 1
ATOM 706 C C . LEU A 1 91 ? -9.172 7.999 30.131 1.00 73.25 91 LEU A C 1
ATOM 708 O O . LEU A 1 91 ? -8.282 8.851 30.215 1.00 73.25 91 LEU A O 1
ATOM 712 N N . ARG A 1 92 ? -10.382 8.193 30.671 1.00 69.75 92 ARG A N 1
ATOM 713 C CA . ARG A 1 92 ? -10.672 9.315 31.568 1.00 69.75 92 ARG A CA 1
ATOM 714 C C . ARG A 1 92 ? -9.712 9.278 32.759 1.00 69.75 92 ARG A C 1
ATOM 716 O O . ARG A 1 92 ? -9.851 8.467 33.672 1.00 69.75 92 ARG A O 1
ATOM 723 N N . ARG A 1 93 ? -8.753 10.208 32.761 1.00 65.50 93 ARG A N 1
ATOM 724 C CA . ARG A 1 93 ? -7.907 10.514 33.918 1.00 65.50 93 ARG A CA 1
ATOM 725 C C . ARG A 1 93 ? -8.803 11.027 35.046 1.00 65.50 93 ARG A C 1
ATOM 727 O O . ARG A 1 93 ? -9.131 12.207 35.098 1.00 65.50 93 ARG A O 1
ATOM 734 N N . GLY A 1 94 ? -9.236 10.128 35.926 1.00 67.75 94 GLY A N 1
ATOM 735 C CA . GLY A 1 94 ? -9.685 10.509 37.264 1.00 67.75 94 GLY A CA 1
ATOM 736 C C . GLY A 1 94 ? -8.506 11.027 38.097 1.00 67.75 94 GLY A C 1
ATOM 737 O O . GLY A 1 94 ? -7.403 11.197 37.582 1.00 67.75 94 GLY A O 1
ATOM 738 N N . ALA A 1 95 ? -8.693 11.190 39.408 1.00 68.06 95 ALA A N 1
ATOM 739 C CA . ALA A 1 95 ? -7.630 11.549 40.360 1.00 68.06 95 ALA A CA 1
ATOM 740 C C . ALA A 1 95 ? -6.563 10.440 40.566 1.00 68.06 95 ALA A C 1
ATOM 742 O O . ALA A 1 95 ? -6.001 10.295 41.649 1.00 68.06 95 ALA A O 1
ATOM 743 N N . ARG A 1 96 ? -6.313 9.602 39.554 1.00 70.44 96 ARG A N 1
ATOM 744 C CA . ARG A 1 96 ? -5.361 8.490 39.595 1.00 70.44 96 ARG A CA 1
ATOM 745 C C . ARG A 1 96 ? -4.047 8.905 38.946 1.00 70.44 96 ARG A C 1
ATOM 747 O O . ARG A 1 96 ? -4.033 9.458 37.850 1.00 70.44 96 ARG A O 1
ATOM 754 N N . THR A 1 97 ? -2.944 8.582 39.611 1.00 73.31 97 THR A N 1
ATOM 755 C CA . THR A 1 97 ? -1.577 8.826 39.129 1.00 73.31 97 THR A CA 1
ATOM 756 C C . THR A 1 97 ? -1.105 7.768 38.129 1.00 73.31 97 THR A C 1
ATOM 758 O O . THR A 1 97 ? -0.153 8.008 37.390 1.00 73.31 97 THR A O 1
ATOM 761 N N . THR A 1 98 ? -1.778 6.612 38.059 1.00 78.62 98 THR A N 1
ATOM 762 C CA . THR A 1 98 ? -1.445 5.507 37.150 1.00 78.62 98 THR A CA 1
ATOM 763 C C . THR A 1 98 ? -2.699 4.918 36.492 1.00 78.62 98 THR A C 1
ATOM 765 O O . THR A 1 98 ? -3.784 4.903 37.074 1.00 78.62 98 THR A O 1
ATOM 768 N N . ASN A 1 99 ? -2.543 4.393 35.271 1.00 76.44 99 ASN A N 1
ATOM 769 C CA . ASN A 1 99 ? -3.589 3.650 34.547 1.00 76.44 99 ASN A CA 1
ATOM 770 C C . ASN A 1 99 ? -3.609 2.153 34.912 1.00 76.44 99 ASN A C 1
ATOM 772 O O . ASN A 1 99 ? -4.163 1.340 34.173 1.00 76.44 99 ASN A O 1
ATOM 776 N N . TRP A 1 100 ? -2.959 1.772 36.017 1.00 81.19 100 TRP A N 1
ATOM 777 C CA . TRP A 1 100 ? -2.896 0.382 36.449 1.00 81.19 100 TRP A CA 1
ATOM 778 C C . TRP A 1 100 ? -4.307 -0.125 36.767 1.00 81.19 100 TRP A C 1
ATOM 780 O O . TRP A 1 100 ? -5.052 0.506 37.522 1.00 81.19 100 TRP A O 1
ATOM 790 N N . GLN A 1 101 ? -4.688 -1.249 36.158 1.00 77.44 101 GLN A N 1
ATOM 791 C CA . GLN A 1 101 ? -5.931 -1.949 36.467 1.00 77.44 101 GLN A CA 1
ATOM 792 C C . GLN A 1 101 ? -5.586 -3.174 37.303 1.00 77.44 101 GLN A C 1
ATOM 794 O O . GLN A 1 101 ? -4.790 -4.012 36.877 1.00 77.44 101 GLN A O 1
ATOM 799 N N . ASP A 1 102 ? -6.189 -3.279 38.485 1.00 79.81 102 ASP A N 1
ATOM 800 C CA . ASP A 1 102 ? -6.006 -4.450 39.332 1.00 79.81 102 ASP A CA 1
ATOM 801 C C . ASP A 1 102 ? -6.459 -5.701 38.584 1.00 79.81 102 ASP A C 1
ATOM 803 O O . ASP A 1 102 ? -7.558 -5.758 38.020 1.00 79.81 102 ASP A O 1
ATOM 807 N N . ARG A 1 103 ? -5.599 -6.723 38.578 1.00 75.81 103 ARG A N 1
ATOM 808 C CA . ARG A 1 103 ? -5.986 -8.040 38.080 1.00 75.81 103 ARG A CA 1
ATOM 809 C C . ARG A 1 103 ? -7.193 -8.503 38.885 1.00 75.81 103 ARG A C 1
ATOM 811 O O . ARG A 1 103 ? -7.126 -8.595 40.110 1.00 75.81 103 ARG A O 1
ATOM 818 N N . GLN A 1 104 ? -8.281 -8.841 38.194 1.00 71.94 104 GLN A N 1
ATOM 819 C CA . GLN A 1 104 ? -9.361 -9.591 38.823 1.00 71.94 104 GLN A CA 1
ATOM 820 C C . GLN A 1 104 ? -8.758 -10.847 39.454 1.00 71.94 104 GLN A C 1
ATOM 822 O O . GLN A 1 104 ? -7.931 -11.512 38.823 1.00 71.94 104 GLN A O 1
ATOM 827 N N . LYS A 1 105 ? -9.124 -11.119 40.716 1.00 70.94 105 LYS A N 1
ATOM 828 C CA . LYS A 1 105 ? -8.620 -12.268 41.477 1.00 70.94 105 LYS A CA 1
ATOM 829 C C . LYS A 1 105 ? -8.680 -13.504 40.587 1.00 70.94 105 LYS A C 1
ATOM 831 O O . LYS A 1 105 ? -9.734 -13.822 40.037 1.00 70.94 105 LYS A O 1
ATOM 836 N N . SER A 1 106 ? -7.520 -14.127 40.397 1.00 65.62 106 SER A N 1
ATOM 837 C CA . SER A 1 106 ? -7.356 -15.281 39.525 1.00 65.62 106 SER A CA 1
ATOM 838 C C . SER A 1 106 ? -8.407 -16.327 39.864 1.00 65.62 106 SER A C 1
ATOM 840 O O . SER A 1 106 ? -8.612 -16.636 41.040 1.00 65.62 106 SER A O 1
ATOM 842 N N . ARG A 1 107 ? -9.052 -16.883 38.831 1.00 67.69 107 ARG A N 1
ATOM 843 C CA . ARG A 1 107 ? -9.832 -18.113 38.976 1.00 67.69 107 ARG A CA 1
ATOM 844 C C . ARG A 1 107 ? -9.003 -19.138 39.750 1.00 67.69 107 ARG A C 1
ATOM 846 O O . ARG A 1 107 ? -7.780 -19.177 39.600 1.00 67.69 107 ARG A O 1
ATOM 853 N N . SER A 1 108 ? -9.674 -19.929 40.584 1.00 74.50 108 SER A N 1
ATOM 854 C CA . SER A 1 108 ? -9.008 -20.937 41.402 1.00 74.50 108 SER A CA 1
ATOM 855 C C . SER A 1 108 ? -8.186 -21.876 40.512 1.00 74.50 108 SER A C 1
ATOM 857 O O . SER A 1 108 ? -8.521 -22.095 39.339 1.00 74.50 108 SER A O 1
ATOM 859 N N . VAL A 1 109 ? -7.075 -22.382 41.048 1.00 73.38 109 VAL A N 1
ATOM 860 C CA . VAL A 1 109 ? -6.130 -23.236 40.312 1.00 73.38 109 VAL A CA 1
ATOM 861 C C . VAL A 1 109 ? -6.856 -24.468 39.746 1.00 73.38 109 VAL A C 1
ATOM 863 O O . VAL A 1 109 ? -6.590 -24.901 38.629 1.00 73.38 109 VAL A O 1
ATOM 866 N N . GLU A 1 110 ? -7.891 -24.927 40.448 1.00 74.06 110 GLU A N 1
ATOM 867 C CA . GLU A 1 110 ? -8.814 -26.002 40.074 1.00 74.06 110 GLU A CA 1
ATOM 868 C C . GLU A 1 110 ? -9.593 -25.730 38.777 1.00 74.06 110 GLU A C 1
ATOM 870 O O . GLU A 1 110 ? -10.090 -26.671 38.163 1.00 74.06 110 GLU A O 1
ATOM 875 N N . SER A 1 111 ? -9.718 -24.473 38.335 1.00 70.31 111 SER A N 1
ATOM 876 C CA . SER A 1 111 ? -10.382 -24.141 37.065 1.00 70.31 111 SER A CA 1
ATOM 877 C C . SER A 1 111 ? -9.534 -24.478 35.836 1.00 70.31 111 SER A C 1
ATOM 879 O O . SER A 1 111 ? -10.103 -24.762 34.785 1.00 70.31 111 SER A O 1
ATOM 881 N N . TYR A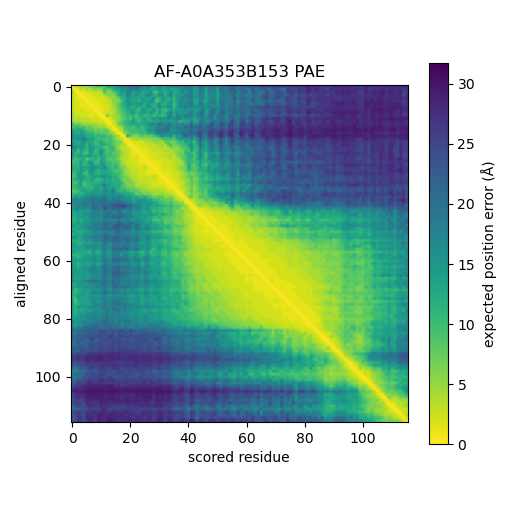 1 112 ? -8.201 -24.517 35.968 1.00 73.62 112 TYR A N 1
ATOM 882 C CA . TYR A 1 112 ? -7.303 -24.945 34.887 1.00 73.62 112 TYR A CA 1
ATOM 883 C C . TYR A 1 112 ? -7.363 -26.460 34.655 1.00 73.62 112 TYR A 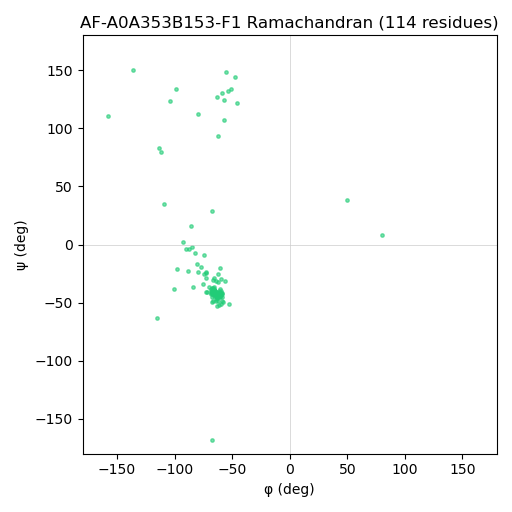C 1
ATOM 885 O O . TYR A 1 112 ? -7.098 -26.928 33.554 1.00 73.62 112 TYR A O 1
ATOM 893 N N . PHE A 1 113 ? -7.766 -27.230 35.671 1.00 81.38 113 PHE A N 1
ATOM 894 C CA . PHE A 1 113 ? -7.884 -28.688 35.593 1.00 81.38 113 PHE A CA 1
ATOM 895 C C . PHE A 1 113 ? -9.223 -29.181 35.011 1.00 81.38 113 PHE A C 1
ATOM 897 O O . PHE A 1 113 ? -9.393 -30.383 34.842 1.00 81.38 113 PHE A O 1
ATOM 904 N N . ARG A 1 114 ? -10.170 -28.287 34.678 1.00 73.88 114 ARG A N 1
ATOM 905 C CA . ARG A 1 114 ? -11.491 -28.630 34.099 1.00 73.88 114 ARG A CA 1
ATOM 906 C C . ARG A 1 114 ? -11.627 -28.235 32.625 1.00 73.88 114 ARG A C 1
ATOM 908 O O . ARG A 1 114 ? -12.680 -27.760 32.209 1.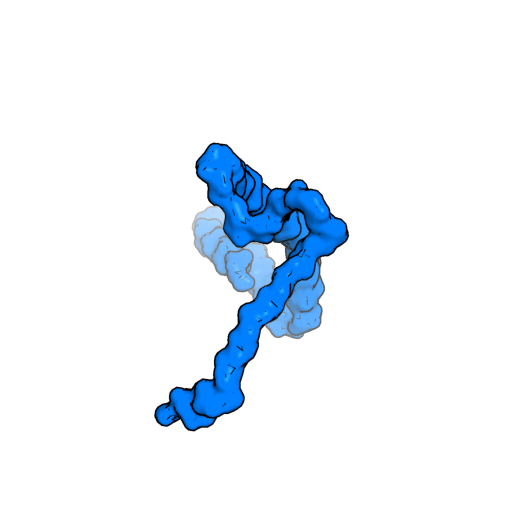00 73.88 114 ARG A O 1
ATOM 915 N N . GLN A 1 115 ? -10.543 -28.337 31.859 1.00 73.81 115 GLN A N 1
ATOM 916 C CA . GLN A 1 115 ? -10.508 -27.873 30.467 1.00 73.81 115 GLN A CA 1
ATOM 917 C C . GLN A 1 115 ? -10.859 -28.959 29.431 1.00 73.81 115 GLN A C 1
ATOM 919 O O . GLN A 1 115 ? -10.846 -28.665 28.237 1.00 73.81 115 GLN A O 1
ATOM 924 N N . TYR A 1 116 ? -11.205 -30.172 29.876 1.00 68.25 116 TYR A N 1
ATOM 925 C CA . TYR A 1 116 ? -11.646 -31.286 29.032 1.00 68.25 116 TYR A CA 1
ATOM 926 C C . TYR A 1 116 ? -12.883 -31.950 29.631 1.00 68.25 116 TYR A C 1
ATOM 928 O O . TYR A 1 116 ? -12.897 -32.118 30.873 1.00 68.25 116 TYR A O 1
#

Mean predicted aligned error: 15.06 Å

Secondary structure (DSSP, 8-state):
-HHHHHHHHHHHHHTTT-HHHHHHHHHHHHHHHHHHHH-HHHHHHHHHHHHHHHHHHHHHHHHHHHHHHIIIIIHHHHHHHHHHT--TT-----S-S----PPP-PPPGGGTT---

Solvent-accessible surface area (backbone atoms only — not comparable to full-atom values): 6957 Å² total; per-residue (Å²): 114,71,68,50,53,53,45,50,54,52,26,61,69,37,45,86,79,39,61,69,61,22,51,52,41,48,51,52,42,50,50,52,50,46,51,60,68,74,37,71,73,57,54,57,55,55,51,50,54,50,46,62,67,45,42,62,54,54,52,50,51,49,51,50,51,55,49,44,47,42,61,72,46,52,42,52,53,53,48,52,34,53,74,74,64,54,60,92,81,64,74,75,80,58,102,58,95,66,89,80,72,82,76,72,81,73,76,58,77,72,60,73,75,63,81,120

pLDDT: mean 78.0, std 12.26, range [52.06, 98.06]

Radius of gyration: 31.3 Å; Cα contacts (8 Å, |Δi|>4): 29; chains: 1; bounding box: 42×44×86 Å